Protein AF-A0A956N103-F1 (afdb_monomer_lite)

Sequence (183 aa):
MSANLKTIINDSATIKKLKGQVIQKELALISIDNKPTIYKNSITLLQGKSGTNKSRLAQTIVSNLICKKDTYNGLNIYSNSNELVAVYIDTERNIFNQFPRSIQDIIMAAGFDKSEDPKNLEYTSLIKISRESRQISIEEYIKHLQSKYSQHLFIVLDVITDCLGDFNNSSDSLGLVDYLNKL

Structure (mmCIF, N/CA/C/O backbone):
data_AF-A0A956N103-F1
#
_entry.id   AF-A0A956N103-F1
#
loop_
_atom_site.group_PDB
_atom_site.id
_atom_site.type_symbol
_atom_site.label_atom_id
_atom_site.label_alt_id
_atom_site.label_comp_id
_atom_site.label_asym_id
_atom_site.label_entity_id
_atom_site.label_seq_id
_atom_site.pdbx_PDB_ins_code
_atom_site.Cartn_x
_atom_site.Cartn_y
_atom_site.Cartn_z
_atom_site.occupancy
_atom_site.B_iso_or_equiv
_atom_site.auth_seq_id
_atom_site.auth_comp_id
_atom_site.auth_asym_id
_atom_site.auth_atom_id
_atom_site.pdbx_PDB_model_num
ATOM 1 N N . MET A 1 1 ? -39.742 -4.161 10.396 1.00 72.75 1 MET A N 1
ATOM 2 C CA . MET A 1 1 ? -38.501 -4.702 9.793 1.00 72.75 1 MET A CA 1
ATOM 3 C C . MET A 1 1 ? -37.379 -3.707 10.050 1.00 72.75 1 MET A C 1
ATOM 5 O O . MET A 1 1 ? -37.595 -2.531 9.769 1.00 72.75 1 MET A O 1
ATOM 9 N N . SER A 1 2 ? -36.252 -4.129 10.633 1.00 92.75 2 SER A N 1
ATOM 10 C CA . SER A 1 2 ? -35.134 -3.218 10.937 1.00 92.75 2 SER A CA 1
ATOM 11 C C . SER A 1 2 ? -34.509 -2.654 9.654 1.00 92.75 2 SER A C 1
ATOM 13 O O . SER A 1 2 ? -34.635 -3.260 8.587 1.00 92.75 2 SER A O 1
ATOM 15 N N . ALA A 1 3 ? -33.841 -1.500 9.749 1.00 93.44 3 ALA A N 1
ATOM 16 C CA . ALA A 1 3 ? -33.115 -0.909 8.621 1.00 93.44 3 ALA A CA 1
ATOM 17 C C . ALA A 1 3 ? -32.073 -1.890 8.053 1.00 93.44 3 ALA A C 1
ATOM 19 O O . ALA A 1 3 ? -32.053 -2.129 6.850 1.00 93.44 3 ALA A O 1
ATOM 20 N N . ASN A 1 4 ? -31.323 -2.565 8.930 1.00 93.50 4 ASN A N 1
ATOM 21 C CA . ASN A 1 4 ? -30.309 -3.548 8.537 1.00 93.50 4 ASN A CA 1
ATOM 22 C C . ASN A 1 4 ? -30.909 -4.732 7.764 1.00 93.50 4 ASN A C 1
ATOM 24 O O . ASN A 1 4 ? -30.360 -5.149 6.749 1.00 93.50 4 ASN A O 1
ATOM 28 N N . LEU A 1 5 ? -32.069 -5.248 8.191 1.00 93.62 5 LEU A N 1
ATOM 29 C CA . LEU A 1 5 ? -32.730 -6.345 7.481 1.00 93.62 5 LEU A CA 1
ATOM 30 C C . LEU A 1 5 ? -33.241 -5.904 6.099 1.00 93.62 5 LEU A C 1
ATOM 32 O O . LEU A 1 5 ? -33.219 -6.701 5.166 1.00 93.62 5 LEU A O 1
ATOM 36 N N . LYS A 1 6 ? -33.659 -4.638 5.932 1.00 94.50 6 LYS A N 1
ATOM 37 C CA . LYS A 1 6 ? -34.006 -4.092 4.606 1.00 94.50 6 LYS A CA 1
ATOM 38 C C . LYS A 1 6 ? -32.791 -4.073 3.680 1.00 94.50 6 LYS A C 1
ATOM 40 O O . LYS A 1 6 ? -32.915 -4.524 2.546 1.00 94.50 6 LYS A O 1
ATOM 45 N N . THR A 1 7 ? -31.639 -3.614 4.167 1.00 94.00 7 THR A N 1
ATOM 46 C CA . THR A 1 7 ? -30.383 -3.610 3.400 1.00 94.00 7 THR A CA 1
ATOM 47 C C . THR A 1 7 ? -30.011 -5.019 2.946 1.00 94.00 7 THR A C 1
ATOM 49 O O . THR A 1 7 ? -29.882 -5.250 1.751 1.00 94.00 7 THR A O 1
ATOM 52 N N . ILE A 1 8 ? -29.988 -5.994 3.863 1.00 95.69 8 ILE A N 1
ATOM 53 C CA . ILE A 1 8 ? -29.631 -7.389 3.547 1.00 95.69 8 ILE A CA 1
ATOM 54 C C . ILE A 1 8 ? -30.549 -7.991 2.469 1.00 95.69 8 ILE A C 1
ATOM 56 O O . ILE A 1 8 ? -30.085 -8.689 1.562 1.00 95.69 8 ILE A O 1
ATOM 60 N N . ILE A 1 9 ? -31.860 -7.732 2.543 1.00 96.88 9 ILE A N 1
ATOM 61 C CA . ILE A 1 9 ? -32.817 -8.229 1.543 1.00 96.88 9 ILE A CA 1
ATOM 62 C C . ILE A 1 9 ? -32.593 -7.556 0.182 1.00 96.88 9 ILE A C 1
ATOM 64 O O . ILE A 1 9 ? -32.614 -8.238 -0.846 1.00 96.88 9 ILE A O 1
ATOM 68 N N . ASN A 1 10 ? -32.347 -6.245 0.165 1.00 95.75 10 ASN A N 1
ATOM 69 C CA . ASN A 1 10 ? -32.069 -5.502 -1.064 1.00 95.75 10 ASN A CA 1
ATOM 70 C C . ASN A 1 10 ? -30.764 -5.965 -1.728 1.00 95.75 10 ASN A C 1
ATOM 72 O O . ASN A 1 10 ? -30.736 -6.176 -2.945 1.00 95.75 10 ASN A O 1
ATOM 76 N N . ASP A 1 11 ? -29.712 -6.193 -0.942 1.00 95.19 11 ASP A N 1
ATOM 77 C CA . ASP A 1 11 ? -28.431 -6.709 -1.428 1.00 95.19 11 ASP A CA 1
ATOM 78 C C . ASP A 1 11 ? -28.610 -8.106 -2.022 1.00 95.19 11 ASP A C 1
ATOM 80 O O . ASP A 1 11 ? -28.178 -8.377 -3.142 1.00 95.19 11 ASP A O 1
ATOM 84 N N . SER A 1 12 ? -29.354 -8.976 -1.332 1.00 96.31 12 SER A N 1
ATOM 85 C CA . SER A 1 12 ? -29.667 -10.326 -1.817 1.00 96.31 12 SER A CA 1
ATOM 86 C C . SER A 1 12 ? -30.414 -10.302 -3.156 1.00 96.31 12 SER A C 1
ATOM 88 O O . SER A 1 12 ? -30.101 -11.077 -4.066 1.00 96.31 12 SER A O 1
ATOM 90 N N . ALA A 1 13 ? -31.386 -9.397 -3.313 1.00 96.31 13 ALA A N 1
ATOM 91 C CA . ALA A 1 13 ? -32.110 -9.216 -4.570 1.00 96.31 13 ALA A CA 1
ATOM 92 C C . ALA A 1 13 ? -31.190 -8.703 -5.691 1.00 96.31 13 ALA A C 1
ATOM 94 O O . ALA A 1 13 ? -31.251 -9.195 -6.823 1.00 96.31 13 ALA A O 1
ATOM 95 N N . THR A 1 14 ? -30.296 -7.767 -5.365 1.00 95.88 14 THR A N 1
ATOM 96 C CA . THR A 1 14 ? -29.307 -7.208 -6.294 1.00 95.88 14 THR A CA 1
ATOM 97 C C . THR A 1 14 ? -28.332 -8.280 -6.771 1.00 95.88 14 THR A C 1
ATOM 99 O O . THR A 1 14 ? -28.188 -8.482 -7.977 1.00 95.88 14 THR A O 1
ATOM 102 N N . ILE A 1 15 ? -27.746 -9.053 -5.855 1.00 95.56 15 ILE A N 1
ATOM 103 C CA . ILE A 1 15 ? -26.842 -10.167 -6.175 1.00 95.56 15 ILE A CA 1
ATOM 104 C C . ILE A 1 15 ? -27.554 -11.197 -7.059 1.00 95.56 15 ILE A C 1
ATOM 106 O O . ILE A 1 15 ? -26.998 -11.651 -8.059 1.00 95.56 15 ILE A O 1
ATOM 110 N N . LYS A 1 16 ? -28.814 -11.538 -6.751 1.00 96.25 16 LYS A N 1
ATOM 111 C CA . LYS A 1 16 ? -29.604 -12.481 -7.558 1.00 96.25 16 LYS A CA 1
ATOM 112 C C . LYS A 1 16 ? -29.824 -11.992 -8.991 1.00 96.25 16 LYS A C 1
ATOM 114 O O . LYS A 1 16 ? -29.856 -12.818 -9.902 1.00 96.25 16 LYS A O 1
ATOM 119 N N . LYS A 1 17 ? -29.959 -10.680 -9.196 1.00 94.81 17 LYS A N 1
ATOM 120 C CA . LYS A 1 17 ? -30.049 -10.066 -10.527 1.00 94.81 17 LYS A CA 1
ATOM 121 C C . LYS A 1 17 ? -28.695 -10.068 -11.241 1.00 94.81 17 LYS A C 1
ATOM 123 O O . LYS A 1 17 ? -28.637 -10.426 -12.414 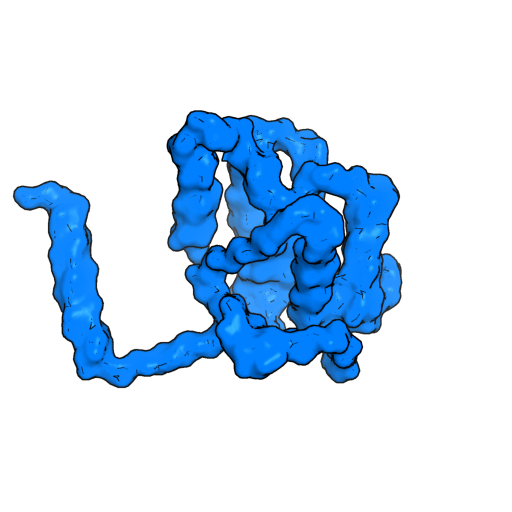1.00 94.81 17 LYS A O 1
ATOM 128 N N . LEU A 1 18 ? -27.621 -9.678 -10.552 1.00 92.75 18 LEU A N 1
ATOM 129 C CA . LEU A 1 18 ? -26.280 -9.555 -11.134 1.00 92.75 18 LEU A CA 1
ATOM 130 C C . LEU A 1 18 ? -25.683 -10.912 -11.516 1.00 92.75 18 LEU A C 1
ATOM 132 O O . LEU A 1 18 ? -25.132 -11.044 -12.603 1.00 92.75 18 LEU A O 1
ATOM 136 N N . LYS A 1 19 ? -25.874 -11.952 -10.691 1.00 94.19 19 LYS A N 1
ATOM 137 C CA . LYS A 1 19 ? -25.369 -13.308 -10.981 1.00 94.19 19 LYS A CA 1
ATOM 138 C C . LYS A 1 19 ? -25.942 -13.924 -12.263 1.00 94.19 19 LYS A C 1
ATOM 140 O O . LYS A 1 19 ? -25.420 -14.925 -12.735 1.00 94.19 19 LYS A O 1
ATOM 145 N N . GLY A 1 20 ? -27.063 -13.399 -12.764 1.00 91.81 20 GLY A N 1
ATOM 146 C CA . GLY A 1 20 ? -27.696 -13.848 -14.007 1.00 91.81 20 GLY A CA 1
ATOM 147 C C . GLY A 1 20 ? -27.134 -13.185 -15.267 1.00 91.81 20 GLY A C 1
ATOM 148 O O . GLY A 1 20 ? -27.599 -13.494 -16.358 1.00 91.81 20 GLY A O 1
ATOM 149 N N . GLN A 1 21 ? -26.184 -12.260 -15.126 1.00 93.62 21 GLN A N 1
ATOM 150 C CA . GLN A 1 21 ? -25.574 -11.512 -16.224 1.00 93.62 21 GLN A CA 1
ATOM 151 C C . GLN A 1 21 ? -24.149 -12.008 -16.492 1.00 93.62 21 GLN A C 1
ATOM 153 O O . GLN A 1 21 ? -23.562 -12.724 -15.681 1.00 93.62 21 GLN A O 1
ATOM 158 N N . VAL A 1 22 ? -23.572 -11.606 -17.627 1.00 90.69 22 VAL A N 1
ATOM 159 C CA . VAL A 1 22 ? -22.143 -11.818 -17.888 1.00 90.69 22 VAL A CA 1
ATOM 160 C C . VAL A 1 22 ? -21.346 -10.918 -16.946 1.00 90.69 22 VAL A C 1
ATOM 162 O O . VAL A 1 22 ? -21.388 -9.696 -17.065 1.00 90.69 22 VAL A O 1
ATOM 165 N N . ILE A 1 23 ? -20.622 -11.526 -16.009 1.00 86.56 23 ILE A N 1
ATOM 166 C CA . ILE A 1 23 ? -19.746 -10.817 -15.075 1.00 86.56 23 ILE A CA 1
ATOM 167 C C . ILE A 1 23 ? -18.349 -10.764 -15.689 1.00 86.56 23 ILE A C 1
ATOM 169 O O . ILE A 1 23 ? -17.726 -11.802 -15.920 1.00 86.56 23 ILE A O 1
ATOM 173 N N . GLN A 1 24 ? -17.853 -9.556 -15.961 1.00 81.44 24 GLN A N 1
ATOM 174 C CA . GLN A 1 24 ? -16.463 -9.374 -16.368 1.00 81.44 24 GLN A CA 1
ATOM 175 C C . GLN A 1 24 ? -15.545 -9.703 -15.191 1.00 81.44 24 GLN A C 1
ATOM 177 O O . GLN A 1 24 ? -15.753 -9.228 -14.076 1.00 81.44 24 GLN A O 1
ATOM 182 N N . LYS A 1 25 ? -14.530 -10.533 -15.440 1.00 79.69 25 LYS A N 1
ATOM 183 C CA . LYS A 1 25 ? -13.531 -10.857 -14.425 1.00 79.69 25 LYS A CA 1
ATOM 184 C C . LYS A 1 25 ? -12.673 -9.625 -14.165 1.00 79.69 25 LYS A C 1
ATOM 186 O O . LYS A 1 25 ? -12.130 -9.045 -15.103 1.00 79.69 25 LYS A O 1
ATOM 191 N N . GLU A 1 26 ? -12.540 -9.257 -12.898 1.00 79.88 26 GLU A N 1
ATOM 192 C CA . GLU A 1 26 ? -11.672 -8.157 -12.502 1.00 79.88 26 GLU A CA 1
ATOM 193 C C . GLU A 1 26 ? -10.215 -8.466 -12.870 1.00 79.88 26 GLU A C 1
ATOM 195 O O . GLU A 1 26 ? -9.716 -9.578 -12.655 1.00 79.88 26 GLU A O 1
ATOM 200 N N . LEU A 1 27 ? -9.540 -7.484 -13.467 1.00 82.88 27 LEU A N 1
ATOM 201 C CA . LEU A 1 27 ? -8.125 -7.589 -13.791 1.00 82.88 27 LEU A CA 1
ATOM 202 C C . LEU A 1 27 ? -7.314 -7.366 -12.515 1.00 82.88 27 LEU A C 1
ATOM 204 O O . LEU A 1 27 ? -7.488 -6.356 -11.834 1.00 82.88 27 LEU A O 1
ATOM 208 N N . ALA A 1 28 ? -6.407 -8.292 -12.205 1.00 86.75 28 ALA A N 1
ATOM 209 C CA . ALA A 1 28 ? -5.487 -8.096 -11.094 1.00 86.75 28 ALA A CA 1
ATOM 210 C C . ALA A 1 28 ? -4.586 -6.886 -11.356 1.00 86.75 28 ALA A C 1
ATOM 212 O O . ALA A 1 28 ? -4.060 -6.717 -12.460 1.00 86.75 28 ALA A O 1
ATOM 213 N N . LEU A 1 29 ? -4.389 -6.084 -10.310 1.00 86.25 29 LEU A N 1
ATOM 214 C CA . LEU A 1 29 ? -3.374 -5.041 -10.275 1.00 86.25 29 LEU A CA 1
ATOM 215 C C . LEU A 1 29 ? -1.989 -5.658 -10.359 1.00 86.25 29 LEU A C 1
ATOM 217 O O . LEU A 1 29 ? -1.172 -5.181 -11.133 1.00 86.25 29 LEU A O 1
ATOM 221 N N . ILE A 1 30 ? -1.762 -6.718 -9.577 1.00 87.06 30 ILE A N 1
ATOM 222 C CA . ILE A 1 30 ? -0.473 -7.394 -9.481 1.00 87.06 30 ILE A CA 1
ATOM 223 C C . ILE A 1 30 ? -0.649 -8.878 -9.754 1.00 87.06 30 ILE A C 1
ATOM 225 O O . ILE A 1 30 ? -1.441 -9.562 -9.096 1.00 87.06 30 ILE A O 1
ATOM 229 N N . SER A 1 31 ? 0.129 -9.376 -10.706 1.00 86.25 31 SER A N 1
ATOM 230 C CA . SER A 1 31 ? 0.312 -10.809 -10.930 1.00 86.25 31 SER A CA 1
ATOM 231 C C . SER A 1 31 ? 1.723 -11.211 -10.535 1.00 86.25 31 SER A C 1
ATOM 233 O O . SER A 1 31 ? 2.657 -10.487 -10.854 1.00 86.25 31 SER A O 1
ATOM 235 N N . ILE A 1 32 ? 1.870 -12.350 -9.862 1.00 85.31 32 ILE A N 1
ATOM 236 C CA . ILE A 1 32 ? 3.163 -12.935 -9.482 1.00 85.31 32 ILE A CA 1
ATOM 237 C C . ILE A 1 32 ? 3.262 -14.284 -10.190 1.00 85.31 32 ILE A C 1
ATOM 239 O O . ILE A 1 32 ? 2.336 -15.088 -10.078 1.00 85.31 32 ILE A O 1
ATOM 243 N N . ASP A 1 33 ? 4.324 -14.522 -10.963 1.00 83.62 33 ASP A N 1
ATOM 244 C CA . ASP A 1 33 ? 4.479 -15.733 -11.791 1.00 83.62 33 ASP A CA 1
ATOM 245 C C . ASP A 1 33 ? 3.237 -16.040 -12.650 1.00 83.62 33 ASP A C 1
ATOM 247 O O . ASP A 1 33 ? 2.722 -17.161 -12.685 1.00 83.62 33 ASP A O 1
ATOM 251 N N . ASN A 1 34 ? 2.711 -15.009 -13.320 1.00 81.19 34 ASN A N 1
ATOM 252 C CA . ASN A 1 34 ? 1.490 -15.070 -14.137 1.00 81.19 34 ASN A CA 1
ATOM 253 C C . ASN A 1 34 ? 0.216 -15.483 -13.374 1.00 81.19 34 ASN A C 1
ATOM 255 O O . ASN A 1 34 ? -0.804 -15.790 -13.994 1.00 81.19 34 ASN A O 1
ATOM 259 N N . LYS A 1 35 ? 0.237 -15.473 -12.036 1.00 87.12 35 LYS A N 1
ATOM 260 C CA . LYS A 1 35 ? -0.942 -15.706 -11.198 1.00 87.12 35 LYS A CA 1
ATOM 261 C C . LYS A 1 35 ? -1.499 -14.370 -10.705 1.00 87.12 35 LYS A C 1
ATOM 263 O O . LYS A 1 35 ? -0.820 -13.676 -9.944 1.00 87.12 35 LYS A O 1
ATOM 268 N N . PRO A 1 36 ? -2.734 -14.011 -11.092 1.00 87.62 36 PRO A N 1
ATOM 269 C CA . PRO A 1 36 ? -3.450 -12.862 -10.542 1.00 87.62 36 PRO A CA 1
ATOM 270 C C . PRO A 1 36 ? -3.490 -12.928 -9.008 1.00 87.62 36 PRO A C 1
ATOM 272 O O . PRO A 1 36 ? -4.085 -13.855 -8.459 1.00 87.62 36 PRO A O 1
ATOM 275 N N . THR A 1 37 ? -2.832 -11.987 -8.323 1.00 88.38 37 THR A N 1
ATOM 276 C CA . THR A 1 37 ? -2.611 -12.065 -6.865 1.00 88.38 37 THR A CA 1
ATOM 277 C C . THR A 1 37 ? -3.263 -10.915 -6.107 1.00 88.38 37 THR A C 1
ATOM 279 O O . THR A 1 37 ? -3.972 -11.171 -5.140 1.00 88.38 37 THR A O 1
ATOM 282 N N . ILE A 1 38 ? -3.059 -9.666 -6.537 1.00 89.88 38 ILE A N 1
ATOM 283 C CA . ILE A 1 38 ? -3.592 -8.482 -5.840 1.00 89.88 38 ILE A CA 1
ATOM 284 C C . ILE A 1 38 ? -4.543 -7.739 -6.772 1.00 89.88 38 ILE A C 1
ATOM 286 O O . ILE A 1 38 ? -4.216 -7.517 -7.939 1.00 89.88 38 ILE A O 1
ATOM 290 N N . TYR A 1 39 ? -5.709 -7.355 -6.257 1.00 88.81 39 TYR A N 1
ATOM 291 C CA . TYR A 1 39 ? -6.801 -6.724 -7.004 1.00 88.81 39 TYR A CA 1
ATOM 292 C C . TYR A 1 39 ? -7.091 -5.321 -6.462 1.00 88.81 39 TYR A C 1
ATOM 294 O O . TYR A 1 39 ? -6.644 -4.972 -5.365 1.00 88.81 39 TYR A O 1
ATOM 302 N N . LYS A 1 40 ? -7.833 -4.508 -7.224 1.00 86.31 40 LYS A N 1
ATOM 303 C CA . LYS A 1 40 ? -8.317 -3.217 -6.720 1.00 86.31 40 LYS A CA 1
ATOM 304 C C . LYS A 1 40 ? -9.273 -3.459 -5.553 1.00 86.31 40 LYS A C 1
ATOM 306 O O . LYS A 1 40 ? -9.896 -4.513 -5.467 1.00 86.31 40 LYS A O 1
ATOM 311 N N . ASN A 1 41 ? -9.355 -2.482 -4.652 1.00 84.88 41 ASN A N 1
ATOM 312 C CA . ASN A 1 41 ? -10.283 -2.487 -3.514 1.00 84.88 41 ASN A CA 1
ATOM 313 C C . ASN A 1 41 ? -10.189 -3.779 -2.679 1.00 84.88 41 ASN A C 1
ATOM 315 O O . ASN A 1 41 ? -11.193 -4.326 -2.226 1.00 84.88 41 ASN A O 1
ATOM 319 N N . SER A 1 42 ? -8.969 -4.305 -2.531 1.00 87.81 42 SER A N 1
ATOM 320 C CA . SER A 1 42 ? -8.697 -5.533 -1.792 1.00 87.81 42 SER A CA 1
ATOM 321 C C . SER A 1 42 ? -7.637 -5.298 -0.725 1.00 87.81 42 SER A C 1
ATOM 323 O O . SER A 1 42 ? -6.707 -4.512 -0.908 1.00 87.81 42 SER A O 1
ATOM 325 N N . ILE A 1 43 ? -7.759 -6.019 0.388 1.00 88.75 43 ILE A N 1
ATOM 326 C CA . ILE A 1 43 ? -6.736 -6.075 1.429 1.00 88.75 43 ILE A CA 1
ATOM 327 C C . ILE A 1 43 ? -5.974 -7.386 1.250 1.00 88.75 43 ILE A C 1
ATOM 329 O O . ILE A 1 43 ? -6.549 -8.470 1.348 1.00 88.75 43 ILE A O 1
ATOM 333 N N . THR A 1 44 ? -4.669 -7.294 0.996 1.00 89.38 44 THR A N 1
ATOM 334 C CA . THR A 1 44 ? -3.781 -8.461 0.907 1.00 89.38 44 THR A CA 1
ATOM 335 C C . THR A 1 44 ? -2.904 -8.537 2.146 1.00 89.38 44 THR A C 1
ATOM 337 O O . THR A 1 44 ? -2.192 -7.589 2.470 1.00 89.38 44 THR A O 1
ATOM 340 N N . LEU A 1 45 ? -2.923 -9.684 2.825 1.00 89.56 45 LEU A N 1
ATOM 341 C CA . LEU A 1 45 ? -2.142 -9.900 4.036 1.00 89.56 45 LEU A CA 1
ATOM 342 C C . LEU A 1 45 ? -0.902 -10.753 3.748 1.00 89.56 45 LEU A C 1
ATOM 344 O O . LEU A 1 45 ? -1.008 -11.918 3.368 1.00 89.56 45 LEU A O 1
ATOM 348 N N . LEU A 1 46 ? 0.280 -10.183 3.984 1.00 88.12 46 LEU A N 1
ATOM 349 C CA . LEU A 1 46 ? 1.553 -10.900 3.912 1.00 88.12 46 LEU A CA 1
ATOM 350 C C . LEU A 1 46 ? 1.936 -11.422 5.301 1.00 88.12 46 LEU A C 1
ATOM 352 O O . LEU A 1 46 ? 2.337 -10.656 6.176 1.00 88.12 46 LEU A O 1
ATOM 356 N N . GLN A 1 47 ? 1.836 -12.738 5.505 1.00 86.19 47 GLN A N 1
ATOM 357 C CA . GLN A 1 47 ? 2.169 -13.388 6.777 1.00 86.19 47 GLN A CA 1
ATOM 358 C C . GLN A 1 47 ? 3.405 -14.281 6.675 1.00 86.19 47 GLN A C 1
ATOM 360 O O . GLN A 1 47 ? 3.722 -14.847 5.632 1.00 86.19 47 GLN A O 1
ATOM 365 N N . GLY A 1 48 ? 4.112 -14.420 7.793 1.00 84.50 48 GLY A N 1
ATOM 366 C CA . GLY A 1 48 ? 5.327 -15.220 7.898 1.00 84.50 48 GLY A CA 1
ATOM 367 C C . GLY A 1 48 ? 6.081 -14.918 9.188 1.00 84.50 48 GLY A C 1
ATOM 368 O O . GLY A 1 48 ? 5.893 -13.858 9.795 1.00 84.50 48 GLY A O 1
ATOM 369 N N . LYS A 1 49 ? 6.948 -15.841 9.613 1.00 85.00 49 LYS A N 1
ATOM 370 C CA . LYS A 1 49 ? 7.769 -15.681 10.825 1.00 85.00 49 LYS A CA 1
ATOM 371 C C . LYS A 1 49 ? 8.701 -14.462 10.716 1.00 85.00 49 LYS A C 1
ATOM 373 O O . LYS A 1 49 ? 8.910 -13.896 9.639 1.00 85.00 49 LYS A O 1
ATOM 378 N N . SER A 1 50 ? 9.260 -14.014 11.838 1.00 80.56 50 SER A N 1
ATOM 379 C CA . SER A 1 50 ? 10.330 -13.009 11.783 1.00 80.56 50 SER A CA 1
ATOM 380 C C . SER A 1 50 ? 11.501 -13.535 10.941 1.00 80.56 50 SER A C 1
ATOM 382 O O . SER A 1 50 ? 11.770 -14.736 10.930 1.00 80.56 50 SER A O 1
ATOM 384 N N . GLY A 1 51 ? 12.140 -12.654 10.171 1.00 80.81 51 GLY A N 1
ATOM 385 C CA . GLY A 1 51 ? 13.233 -13.021 9.266 1.00 80.81 51 GLY A CA 1
ATOM 386 C C . GLY A 1 51 ? 12.821 -13.679 7.939 1.00 80.81 51 GLY A C 1
ATOM 387 O O . GLY A 1 51 ? 13.692 -13.954 7.123 1.00 80.81 51 GLY A O 1
ATOM 388 N N . THR A 1 52 ? 11.526 -13.881 7.649 1.00 84.81 52 THR A N 1
ATOM 389 C CA . THR A 1 52 ? 11.070 -14.505 6.382 1.00 84.81 52 THR A CA 1
ATOM 390 C C . THR A 1 52 ? 10.936 -13.527 5.212 1.00 84.81 52 THR A C 1
ATOM 392 O O . THR A 1 52 ? 10.146 -13.759 4.303 1.00 84.81 52 THR A O 1
ATOM 395 N N . ASN A 1 53 ? 11.674 -12.414 5.227 1.00 86.81 53 ASN A N 1
ATOM 396 C CA . ASN A 1 53 ? 11.771 -11.488 4.092 1.00 86.81 53 ASN A CA 1
ATOM 397 C C . ASN A 1 53 ? 10.454 -10.821 3.644 1.00 86.81 53 ASN A C 1
ATOM 399 O O . ASN A 1 53 ? 10.378 -10.345 2.517 1.00 86.81 53 ASN A O 1
ATOM 403 N N . LYS A 1 54 ? 9.441 -10.717 4.519 1.00 89.94 54 LYS A N 1
ATOM 404 C CA . LYS A 1 54 ? 8.149 -10.074 4.198 1.00 89.94 54 LYS A CA 1
ATOM 405 C C . LYS A 1 54 ? 8.324 -8.654 3.656 1.00 89.94 54 LYS A C 1
ATOM 407 O O . LYS A 1 54 ? 7.842 -8.351 2.571 1.00 89.94 54 LYS A O 1
ATOM 412 N N . SER A 1 55 ? 9.101 -7.827 4.355 1.00 88.75 55 SER A N 1
ATOM 413 C CA . SER A 1 55 ? 9.385 -6.465 3.904 1.00 88.75 55 SER A CA 1
ATOM 414 C C . SER A 1 55 ? 10.162 -6.433 2.585 1.00 88.75 55 SER A C 1
ATOM 416 O O . SER A 1 55 ? 9.947 -5.536 1.787 1.00 88.75 55 SER A O 1
ATOM 418 N N . ARG A 1 56 ? 11.024 -7.424 2.302 1.00 88.62 56 ARG A N 1
ATOM 419 C CA . ARG A 1 56 ? 11.743 -7.516 1.014 1.00 88.62 56 ARG A CA 1
ATOM 420 C C . ARG A 1 56 ? 10.790 -7.838 -0.137 1.00 88.62 56 ARG A C 1
ATOM 422 O O . ARG A 1 56 ? 10.922 -7.272 -1.219 1.00 88.62 56 ARG A O 1
ATOM 429 N N . LEU A 1 57 ? 9.803 -8.705 0.097 1.00 89.69 57 LEU A N 1
ATOM 430 C CA . LEU A 1 57 ? 8.739 -8.956 -0.875 1.00 89.69 57 LEU A CA 1
ATOM 431 C C . LEU A 1 57 ? 7.907 -7.688 -1.113 1.00 89.69 57 LEU A C 1
ATOM 433 O O . LEU A 1 57 ? 7.680 -7.327 -2.263 1.00 89.69 57 LEU A O 1
ATOM 437 N N . ALA A 1 58 ? 7.520 -6.979 -0.049 1.00 91.38 58 ALA A N 1
ATOM 438 C CA . ALA A 1 58 ? 6.791 -5.716 -0.161 1.00 91.38 58 ALA A CA 1
ATOM 439 C C . ALA A 1 58 ? 7.594 -4.643 -0.923 1.00 91.38 58 ALA A C 1
ATOM 441 O O . ALA A 1 58 ? 7.064 -4.013 -1.832 1.00 91.38 58 ALA A O 1
ATOM 442 N N . GLN A 1 59 ? 8.889 -4.496 -0.625 1.00 91.19 59 GLN A N 1
ATOM 443 C CA . GLN A 1 59 ? 9.809 -3.622 -1.361 1.00 91.19 59 GLN A CA 1
ATOM 444 C C . GLN A 1 59 ? 9.874 -3.987 -2.848 1.00 91.19 59 GLN A C 1
ATOM 446 O O . GLN A 1 59 ? 9.822 -3.099 -3.692 1.00 91.19 59 GLN A O 1
ATOM 451 N N . THR A 1 60 ? 9.946 -5.282 -3.175 1.00 89.75 60 THR A N 1
ATOM 452 C CA . THR A 1 60 ? 10.008 -5.746 -4.572 1.00 89.75 60 THR A CA 1
ATOM 453 C C . THR A 1 60 ? 8.698 -5.481 -5.310 1.00 89.75 60 THR A C 1
ATOM 455 O O . THR A 1 60 ? 8.704 -5.098 -6.475 1.00 89.75 60 THR A O 1
ATOM 458 N N . ILE A 1 61 ? 7.559 -5.649 -4.637 1.00 90.31 61 ILE A N 1
ATOM 459 C CA . ILE A 1 61 ? 6.255 -5.271 -5.182 1.00 90.31 61 ILE A CA 1
ATOM 460 C C . ILE A 1 61 ? 6.220 -3.765 -5.470 1.00 90.31 61 ILE A C 1
ATOM 462 O O . ILE A 1 61 ? 5.831 -3.356 -6.558 1.00 90.31 61 ILE A O 1
ATOM 466 N N . VAL A 1 62 ? 6.663 -2.931 -4.531 1.00 92.06 62 VAL A N 1
ATOM 467 C CA . VAL A 1 62 ? 6.630 -1.471 -4.691 1.00 92.06 62 VAL A CA 1
ATOM 468 C C . VAL A 1 62 ? 7.595 -0.998 -5.776 1.00 92.06 62 VAL A C 1
ATOM 470 O O . VAL A 1 62 ? 7.212 -0.162 -6.589 1.00 92.06 62 VAL A O 1
ATOM 473 N N . SER A 1 63 ? 8.804 -1.560 -5.858 1.00 91.12 63 SER A N 1
ATOM 474 C CA . SER A 1 63 ? 9.758 -1.207 -6.916 1.00 91.12 63 SER A CA 1
ATOM 475 C C . SER A 1 63 ? 9.210 -1.531 -8.309 1.00 91.12 63 SER A C 1
ATOM 477 O O . SER A 1 63 ? 9.382 -0.740 -9.231 1.00 91.12 63 SER A O 1
ATOM 479 N N . ASN A 1 64 ? 8.470 -2.634 -8.454 1.00 87.88 64 ASN A N 1
ATOM 480 C CA . ASN A 1 64 ? 7.745 -2.980 -9.680 1.00 87.88 64 ASN A CA 1
ATOM 481 C C . ASN A 1 64 ? 6.679 -1.958 -10.074 1.00 87.88 64 ASN A C 1
ATOM 483 O O . ASN A 1 64 ? 6.491 -1.681 -11.253 1.00 87.88 64 ASN A O 1
ATOM 487 N N . LEU A 1 65 ? 5.948 -1.426 -9.096 1.00 87.94 65 LEU A N 1
ATOM 488 C CA . LEU A 1 65 ? 4.869 -0.474 -9.361 1.00 87.94 65 LEU A CA 1
ATOM 489 C C . LEU A 1 65 ? 5.389 0.868 -9.878 1.00 87.94 65 LEU A C 1
ATOM 491 O O . LEU A 1 65 ? 4.666 1.575 -10.577 1.00 87.94 65 LEU A O 1
ATOM 495 N N . ILE A 1 66 ? 6.629 1.217 -9.536 1.00 89.50 66 ILE A N 1
ATOM 496 C CA . ILE A 1 66 ? 7.233 2.508 -9.876 1.00 89.50 66 ILE A CA 1
ATOM 497 C C . ILE A 1 66 ? 8.337 2.401 -10.933 1.00 89.50 66 ILE A C 1
ATOM 499 O O . ILE A 1 66 ? 8.895 3.425 -11.315 1.00 89.50 66 ILE A O 1
ATOM 503 N N . CYS A 1 67 ? 8.682 1.193 -11.392 1.00 86.31 67 CYS A N 1
ATOM 504 C CA . CYS A 1 67 ? 9.862 0.969 -12.222 1.00 86.31 67 CYS A CA 1
ATOM 505 C C . CYS A 1 67 ? 9.854 1.781 -13.521 1.00 86.31 67 CYS A C 1
ATOM 507 O O . CYS A 1 67 ? 8.828 1.913 -14.197 1.00 86.31 67 CYS A O 1
ATOM 509 N N . LYS A 1 68 ? 11.037 2.259 -13.927 1.00 79.44 68 LYS A N 1
ATOM 510 C CA . LYS A 1 68 ? 11.236 2.749 -15.296 1.00 79.44 68 LYS A CA 1
ATOM 511 C C . LYS A 1 68 ? 10.989 1.579 -16.259 1.00 79.44 68 LYS A C 1
ATOM 513 O O . LYS A 1 68 ? 11.310 0.430 -15.934 1.00 79.44 68 LYS A O 1
ATOM 518 N N . LYS A 1 69 ? 10.388 1.872 -17.423 1.00 65.94 69 LYS A N 1
ATOM 519 C CA . LYS A 1 69 ? 10.120 0.872 -18.474 1.00 65.94 69 LYS A CA 1
ATOM 520 C C . LYS A 1 69 ? 11.354 -0.019 -18.677 1.00 65.94 69 LYS A C 1
ATOM 522 O O . LYS A 1 69 ? 12.473 0.483 -18.668 1.00 65.94 69 LYS A O 1
ATOM 527 N N . ASP A 1 70 ? 11.113 -1.320 -18.837 1.00 62.09 70 ASP A N 1
ATOM 528 C CA . ASP A 1 70 ? 12.116 -2.356 -19.139 1.00 62.09 70 ASP A CA 1
ATOM 529 C C . ASP A 1 70 ? 13.010 -2.835 -17.971 1.00 62.09 70 ASP A C 1
ATOM 531 O O . ASP A 1 70 ? 13.997 -3.536 -18.192 1.00 62.09 70 ASP A O 1
ATOM 535 N N . THR A 1 71 ? 12.651 -2.552 -16.711 1.00 61.06 71 THR A N 1
ATOM 536 C CA . THR A 1 71 ? 13.406 -3.053 -15.541 1.00 61.06 71 THR A CA 1
ATOM 537 C C . THR A 1 71 ? 12.902 -4.432 -15.079 1.00 61.06 71 THR A C 1
ATOM 539 O O . THR A 1 71 ? 11.824 -4.551 -14.496 1.00 61.06 71 THR A O 1
ATOM 542 N N . TYR A 1 72 ? 13.690 -5.492 -15.301 1.00 58.22 72 TYR A N 1
ATOM 543 C CA . TYR A 1 72 ? 13.418 -6.840 -14.776 1.00 58.22 72 TYR A CA 1
ATOM 544 C C . TYR A 1 72 ? 13.853 -6.966 -13.307 1.00 58.22 72 TYR A C 1
ATOM 546 O O . TYR A 1 72 ? 14.999 -6.693 -12.963 1.00 58.22 72 TYR A O 1
ATOM 554 N N . ASN A 1 73 ? 12.957 -7.434 -12.441 1.00 61.88 73 ASN A N 1
ATOM 555 C CA . ASN A 1 73 ? 13.147 -7.491 -10.979 1.00 61.88 73 ASN A CA 1
ATOM 556 C C . ASN A 1 73 ? 13.084 -8.916 -10.395 1.00 61.88 73 ASN A C 1
ATOM 558 O O . ASN A 1 73 ? 12.974 -9.094 -9.184 1.00 61.88 73 ASN A O 1
ATOM 562 N N . GLY A 1 74 ? 13.167 -9.945 -11.242 1.00 61.41 74 GLY A N 1
ATOM 563 C CA . GLY A 1 74 ? 13.390 -11.326 -10.803 1.00 61.41 74 GLY A CA 1
ATOM 564 C C . GLY A 1 74 ? 12.175 -12.107 -10.293 1.00 61.41 74 GLY A C 1
ATOM 565 O O . GLY A 1 74 ? 12.271 -13.328 -10.242 1.00 61.41 74 GLY A O 1
ATOM 566 N N . LEU A 1 75 ? 11.048 -11.464 -9.956 1.00 64.44 75 LEU A N 1
ATOM 567 C CA . LEU A 1 75 ? 9.853 -12.140 -9.410 1.00 64.44 75 LEU A CA 1
ATOM 568 C C . LEU A 1 75 ? 8.664 -12.239 -10.389 1.00 64.44 75 LEU A C 1
ATOM 570 O O . LEU A 1 75 ? 7.558 -12.566 -9.962 1.00 64.44 75 LEU A O 1
ATOM 574 N N . ASN A 1 76 ? 8.868 -11.952 -11.685 1.00 71.00 76 ASN A N 1
ATOM 575 C CA . ASN A 1 76 ? 7.803 -11.915 -12.707 1.00 71.00 76 ASN A CA 1
ATOM 576 C C . ASN A 1 76 ? 6.545 -11.188 -12.208 1.00 71.00 76 ASN A C 1
ATOM 578 O O . ASN A 1 76 ? 5.418 -11.671 -12.360 1.00 71.00 76 ASN A O 1
ATOM 582 N N . ILE A 1 77 ? 6.763 -10.064 -11.525 1.00 74.06 77 ILE A N 1
ATOM 583 C CA . ILE A 1 77 ? 5.687 -9.239 -11.008 1.00 74.06 77 ILE A CA 1
ATOM 584 C C . ILE A 1 77 ? 5.250 -8.316 -12.141 1.00 74.06 77 ILE A C 1
ATOM 586 O O . ILE A 1 77 ? 6.061 -7.600 -12.720 1.00 74.06 77 ILE A O 1
ATOM 590 N N . TYR A 1 78 ? 3.963 -8.350 -12.471 1.00 70.19 78 TYR A N 1
ATOM 591 C CA . TYR A 1 78 ? 3.386 -7.504 -13.513 1.00 70.19 78 TYR A CA 1
ATOM 592 C C . TYR A 1 78 ? 2.349 -6.575 -12.904 1.00 70.19 78 TYR A C 1
ATOM 594 O O . TYR A 1 78 ? 1.415 -7.048 -12.251 1.00 70.19 78 TYR A O 1
ATOM 602 N N . SER A 1 79 ? 2.508 -5.273 -13.151 1.00 70.75 79 SER A N 1
ATOM 603 C CA . SER A 1 79 ? 1.491 -4.263 -12.866 1.00 70.75 79 SER A CA 1
ATOM 604 C C . SER A 1 79 ? 0.678 -3.976 -14.121 1.00 70.75 79 SER A C 1
ATOM 606 O O . SER A 1 79 ? 1.236 -3.603 -15.150 1.00 70.75 79 SER A O 1
ATOM 608 N N . ASN A 1 80 ? -0.643 -4.115 -14.036 1.00 63.03 80 ASN A N 1
ATOM 609 C CA . ASN A 1 80 ? -1.544 -3.802 -15.151 1.00 63.03 80 ASN A CA 1
ATOM 610 C C . ASN A 1 80 ? -1.974 -2.326 -15.201 1.00 63.03 80 ASN A C 1
ATOM 612 O O . ASN A 1 80 ? -2.807 -1.962 -16.031 1.00 63.03 80 ASN A O 1
ATOM 616 N N . SER A 1 81 ? -1.462 -1.472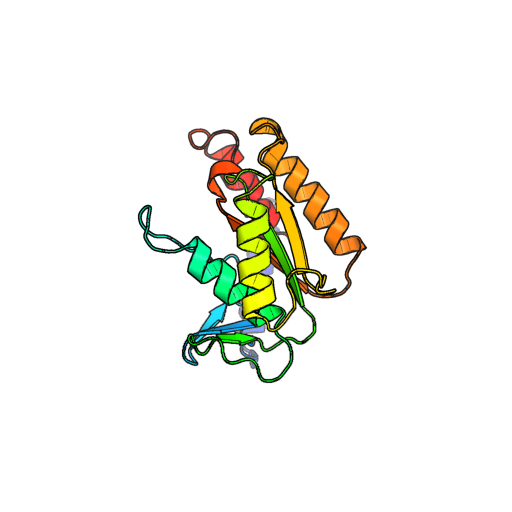 -14.312 1.00 60.72 81 SER A N 1
ATOM 617 C CA . SER A 1 81 ? -1.914 -0.086 -14.201 1.00 60.72 81 SER A CA 1
ATOM 618 C C . SER A 1 81 ? -0.742 0.886 -14.234 1.00 60.72 81 SER A C 1
ATOM 620 O O . SER A 1 81 ? 0.067 0.928 -13.310 1.00 60.72 81 SER A O 1
ATOM 622 N N . ASN A 1 82 ? -0.717 1.725 -15.272 1.00 63.69 82 ASN A N 1
ATOM 623 C CA . ASN A 1 82 ? 0.125 2.925 -15.335 1.00 63.69 82 ASN A CA 1
ATOM 624 C C . ASN A 1 82 ? -0.417 4.064 -14.441 1.00 63.69 82 ASN A C 1
ATOM 626 O O . ASN A 1 82 ? 0.145 5.154 -14.419 1.00 63.69 82 ASN A O 1
ATOM 630 N N . GLU A 1 83 ? -1.519 3.830 -13.723 1.00 75.81 83 GLU A N 1
ATOM 631 C CA . GLU A 1 83 ? -2.269 4.829 -12.955 1.00 75.81 83 GLU A CA 1
ATOM 632 C C . GLU A 1 83 ? -2.337 4.434 -11.475 1.00 75.81 83 GLU A C 1
ATOM 634 O O . GLU A 1 83 ? -3.413 4.314 -10.883 1.00 75.81 83 GLU A O 1
ATOM 639 N N . LEU A 1 84 ? -1.174 4.163 -10.884 1.00 88.12 84 LEU A N 1
ATOM 640 C CA . LEU A 1 84 ? -1.040 3.877 -9.460 1.00 88.12 84 LEU A CA 1
ATOM 641 C C . LEU A 1 84 ? -0.030 4.816 -8.815 1.00 88.12 84 LEU A C 1
ATOM 643 O O . LEU A 1 84 ? 0.990 5.147 -9.419 1.00 88.12 84 LEU A O 1
ATOM 647 N N . VAL A 1 85 ? -0.303 5.175 -7.565 1.00 93.00 85 VAL A N 1
ATOM 648 C CA . VAL A 1 85 ? 0.681 5.763 -6.653 1.00 93.00 85 VAL A CA 1
ATOM 649 C C . VAL A 1 85 ? 0.963 4.735 -5.571 1.00 93.00 85 VAL A C 1
ATOM 651 O O . VAL A 1 85 ? 0.051 4.307 -4.861 1.00 93.00 85 VAL A O 1
ATOM 654 N N . ALA A 1 86 ? 2.217 4.304 -5.467 1.00 94.25 86 ALA A N 1
ATOM 655 C CA . ALA A 1 86 ? 2.645 3.409 -4.407 1.00 94.25 86 ALA A CA 1
ATOM 656 C C . ALA A 1 86 ? 2.885 4.214 -3.126 1.00 94.25 86 ALA A C 1
ATOM 658 O O . ALA A 1 86 ? 3.540 5.250 -3.160 1.00 94.25 86 ALA A O 1
ATOM 659 N N . VAL A 1 87 ? 2.368 3.737 -1.997 1.00 96.31 87 VAL A N 1
ATOM 660 C CA . VAL A 1 87 ? 2.481 4.391 -0.690 1.00 96.31 87 VAL A CA 1
ATOM 661 C C . VAL A 1 87 ? 3.102 3.400 0.289 1.00 96.31 87 VAL A C 1
ATOM 663 O O . VAL A 1 87 ? 2.490 2.378 0.593 1.00 96.31 87 VAL A O 1
ATOM 666 N N . TYR A 1 88 ? 4.306 3.679 0.788 1.00 96.19 88 TYR A N 1
ATOM 667 C CA . TYR A 1 88 ? 4.993 2.826 1.764 1.00 96.19 88 TYR A CA 1
ATOM 668 C C . TYR A 1 88 ? 4.976 3.468 3.153 1.00 96.19 88 TYR A C 1
ATOM 670 O O . TYR A 1 88 ? 5.608 4.500 3.381 1.00 96.19 88 TYR A O 1
ATOM 678 N N . ILE A 1 89 ? 4.284 2.842 4.101 1.00 95.19 89 ILE A N 1
ATOM 679 C CA . ILE A 1 89 ? 4.171 3.322 5.481 1.00 95.19 89 ILE A CA 1
ATOM 680 C C . ILE A 1 89 ? 4.890 2.338 6.404 1.00 95.19 89 ILE A C 1
ATOM 682 O O . ILE A 1 89 ? 4.480 1.184 6.531 1.00 95.19 89 ILE A O 1
ATOM 686 N N . ASP A 1 90 ? 5.963 2.801 7.045 1.00 93.00 90 ASP A N 1
ATOM 687 C CA . ASP A 1 90 ? 6.804 1.995 7.941 1.00 93.00 90 ASP A CA 1
ATOM 688 C C . ASP A 1 90 ? 6.574 2.382 9.410 1.00 93.00 90 ASP A C 1
ATOM 690 O O . ASP A 1 90 ? 6.534 3.565 9.765 1.00 93.00 90 ASP A O 1
ATOM 694 N N . THR A 1 91 ? 6.404 1.397 10.287 1.00 88.19 91 THR A N 1
ATOM 695 C CA . THR A 1 91 ? 6.096 1.626 11.707 1.00 88.19 91 THR A CA 1
ATOM 696 C C . THR A 1 91 ? 7.265 1.343 12.646 1.00 88.19 91 THR A C 1
ATOM 698 O O . THR A 1 91 ? 7.230 1.786 13.796 1.00 88.19 91 THR A O 1
ATOM 701 N N . GLU A 1 92 ? 8.297 0.638 12.179 1.00 85.25 92 GLU A N 1
ATOM 702 C CA . GLU A 1 92 ? 9.321 0.029 13.038 1.00 85.25 92 GLU A CA 1
ATOM 703 C C . GLU A 1 92 ? 10.715 0.640 12.858 1.00 85.25 92 GLU A C 1
ATOM 705 O O . GLU A 1 92 ? 11.496 0.724 13.809 1.00 85.25 92 GLU A O 1
ATOM 710 N N . ARG A 1 93 ? 11.076 1.042 11.638 1.00 88.56 93 ARG A N 1
ATOM 711 C CA . ARG A 1 93 ? 12.455 1.390 11.294 1.00 88.56 93 ARG A CA 1
ATOM 712 C C . ARG A 1 93 ? 12.789 2.826 11.648 1.00 88.56 93 ARG A C 1
ATOM 714 O O . ARG A 1 93 ? 12.007 3.755 11.455 1.00 88.56 93 ARG A O 1
ATOM 721 N N . ASN A 1 94 ? 14.028 3.035 12.091 1.00 92.00 94 ASN A N 1
ATOM 722 C CA . ASN A 1 94 ? 14.500 4.390 12.357 1.00 92.00 94 ASN A CA 1
ATOM 723 C C . ASN A 1 94 ? 14.604 5.222 11.067 1.00 92.00 94 ASN A C 1
ATOM 725 O O . ASN A 1 94 ? 15.049 4.740 10.021 1.00 92.00 94 ASN A O 1
ATOM 729 N N . ILE A 1 95 ? 14.258 6.504 11.186 1.00 93.94 95 ILE A N 1
ATOM 730 C CA . ILE A 1 95 ? 14.218 7.460 10.070 1.00 93.94 95 ILE A CA 1
ATOM 731 C C . ILE A 1 95 ? 15.589 8.008 9.655 1.00 93.94 95 ILE A C 1
ATOM 733 O O . ILE A 1 95 ? 15.662 8.773 8.703 1.00 93.94 95 ILE A O 1
ATOM 737 N N . PHE A 1 96 ? 16.663 7.666 10.369 1.00 92.31 96 PHE A N 1
ATOM 738 C CA . PHE A 1 96 ? 17.998 8.193 10.074 1.00 92.31 96 PHE A CA 1
ATOM 739 C C . PHE A 1 96 ? 18.754 7.302 9.092 1.00 92.31 96 PHE A C 1
ATOM 741 O O . PHE A 1 96 ? 19.389 7.806 8.175 1.00 92.31 96 PHE A O 1
ATOM 748 N N . ASN A 1 97 ? 18.656 5.982 9.266 1.00 92.25 97 ASN A N 1
ATOM 749 C CA . ASN A 1 97 ? 19.445 5.018 8.506 1.00 92.25 97 ASN A CA 1
ATOM 750 C C . ASN A 1 97 ? 18.578 3.911 7.898 1.00 92.25 97 ASN A C 1
ATOM 752 O O . ASN A 1 97 ? 18.669 3.650 6.704 1.00 92.25 97 ASN A O 1
ATOM 756 N N . GLN A 1 98 ? 17.737 3.247 8.698 1.00 93.25 98 GLN A N 1
ATOM 757 C CA . GLN A 1 98 ? 17.060 2.017 8.265 1.00 93.25 98 GLN A CA 1
ATOM 758 C C . GLN A 1 98 ? 15.959 2.271 7.234 1.00 93.25 98 GLN A C 1
ATOM 760 O O . GLN A 1 98 ? 15.963 1.640 6.177 1.00 93.25 98 GLN A O 1
ATOM 765 N N . PHE A 1 99 ? 15.023 3.180 7.522 1.00 95.12 99 PHE A N 1
ATOM 766 C CA . PHE A 1 99 ? 13.934 3.468 6.592 1.00 95.12 99 PHE A CA 1
ATOM 767 C C . PHE A 1 99 ? 14.430 4.183 5.324 1.00 95.12 99 PHE A C 1
ATOM 769 O O . PHE A 1 99 ? 14.125 3.691 4.238 1.00 95.12 99 PHE A O 1
ATOM 776 N N . PRO A 1 100 ? 15.291 5.224 5.402 1.00 95.94 100 PRO A N 1
ATOM 777 C CA . PRO A 1 100 ? 15.881 5.818 4.202 1.00 95.94 100 PRO A CA 1
ATOM 778 C C . PRO A 1 100 ? 16.630 4.805 3.335 1.00 95.94 100 PRO A C 1
ATOM 780 O O . PRO A 1 100 ? 16.486 4.822 2.116 1.00 95.94 100 PRO A O 1
ATOM 783 N N . ARG A 1 101 ? 17.381 3.874 3.944 1.00 95.56 101 ARG A N 1
ATOM 784 C CA . ARG A 1 101 ? 18.058 2.815 3.187 1.00 95.56 101 ARG A CA 1
ATOM 785 C C . ARG A 1 101 ? 17.067 1.882 2.490 1.00 95.56 101 ARG A C 1
ATOM 787 O O . ARG A 1 101 ? 17.280 1.548 1.334 1.00 95.56 101 ARG A O 1
ATOM 794 N N . SER A 1 102 ? 15.974 1.511 3.157 1.00 94.25 102 SER A N 1
ATOM 795 C CA . SER A 1 102 ? 14.901 0.724 2.536 1.00 94.25 102 SER A CA 1
ATOM 796 C C . SER A 1 102 ? 14.292 1.440 1.329 1.00 94.25 102 SER A C 1
ATOM 798 O O . SER A 1 102 ? 14.046 0.802 0.311 1.00 94.25 102 SER A O 1
ATOM 800 N N . ILE A 1 103 ? 14.044 2.750 1.426 1.00 96.44 103 ILE A N 1
ATOM 801 C CA . ILE A 1 103 ? 13.526 3.534 0.297 1.00 96.44 103 ILE A CA 1
ATOM 802 C C . ILE A 1 103 ? 14.550 3.589 -0.840 1.00 96.44 103 ILE A C 1
ATOM 804 O O . ILE A 1 103 ? 14.177 3.365 -1.988 1.00 96.44 103 ILE A O 1
ATOM 808 N N . GLN A 1 104 ? 15.838 3.784 -0.534 1.00 95.81 104 GLN A N 1
ATOM 809 C CA . GLN A 1 104 ? 16.904 3.706 -1.538 1.00 95.81 104 GLN A CA 1
ATOM 810 C C . GLN A 1 104 ? 16.912 2.357 -2.259 1.00 95.81 104 GLN A C 1
ATOM 812 O O . GLN A 1 104 ? 16.956 2.325 -3.484 1.00 95.81 104 GLN A O 1
ATOM 817 N N . ASP A 1 105 ? 16.819 1.251 -1.521 1.00 94.00 105 ASP A N 1
ATOM 818 C CA . ASP A 1 105 ? 16.799 -0.085 -2.116 1.00 94.00 105 ASP A CA 1
ATOM 819 C C . ASP A 1 105 ? 15.577 -0.263 -3.050 1.00 94.00 105 ASP A C 1
ATOM 821 O O . ASP A 1 105 ? 15.720 -0.824 -4.137 1.00 94.00 105 ASP A O 1
ATOM 825 N N . ILE A 1 106 ? 14.399 0.271 -2.685 1.00 93.94 106 ILE A N 1
ATOM 826 C CA . ILE A 1 106 ? 13.189 0.267 -3.533 1.00 93.94 106 ILE A CA 1
ATOM 827 C C . ILE A 1 106 ? 13.421 1.044 -4.834 1.00 93.94 106 ILE A C 1
ATOM 829 O O . ILE A 1 106 ? 13.193 0.503 -5.918 1.00 93.94 106 ILE A O 1
ATOM 833 N N . ILE A 1 107 ? 13.852 2.307 -4.747 1.00 94.44 107 ILE A N 1
ATOM 834 C CA . ILE A 1 107 ? 13.965 3.176 -5.930 1.00 94.44 107 ILE A CA 1
ATOM 835 C C . ILE A 1 107 ? 15.114 2.731 -6.841 1.00 94.44 107 ILE A C 1
ATOM 837 O O . ILE A 1 107 ? 14.970 2.735 -8.062 1.00 94.44 107 ILE A O 1
ATOM 841 N N . MET A 1 108 ? 16.216 2.236 -6.273 1.00 92.81 108 MET A N 1
ATOM 842 C CA . MET A 1 108 ? 17.322 1.680 -7.052 1.00 92.81 108 MET A CA 1
ATOM 843 C C . MET A 1 108 ? 16.913 0.393 -7.771 1.00 92.81 108 MET A C 1
ATOM 845 O O . MET A 1 108 ? 17.239 0.223 -8.945 1.00 92.81 108 MET A O 1
ATOM 849 N N . ALA A 1 109 ? 16.137 -0.484 -7.123 1.00 89.69 109 ALA A N 1
ATOM 850 C CA . ALA A 1 109 ? 15.574 -1.670 -7.776 1.00 89.69 109 ALA A CA 1
ATOM 851 C C . ALA A 1 109 ? 14.571 -1.320 -8.892 1.00 89.69 109 ALA A C 1
ATOM 853 O O . ALA A 1 109 ? 14.358 -2.117 -9.802 1.00 89.69 109 ALA A O 1
ATOM 854 N N . ALA A 1 110 ? 13.975 -0.129 -8.836 1.00 89.88 110 ALA A N 1
ATOM 855 C CA . ALA A 1 110 ? 13.089 0.421 -9.857 1.00 89.88 110 ALA A CA 1
ATOM 856 C C . ALA A 1 110 ? 13.826 1.163 -10.998 1.00 89.88 110 ALA A C 1
ATOM 858 O O . ALA A 1 110 ? 13.176 1.670 -11.916 1.00 89.88 110 ALA A O 1
ATOM 859 N N . GLY A 1 111 ? 15.164 1.229 -10.960 1.00 90.50 111 GLY A N 1
ATOM 860 C CA . GLY A 1 111 ? 15.990 1.883 -11.983 1.00 90.50 111 GLY A CA 1
ATOM 861 C C . GLY A 1 111 ? 16.208 3.390 -11.777 1.00 90.50 111 GLY A C 1
ATOM 862 O O . GLY A 1 111 ? 16.572 4.097 -12.720 1.00 90.50 111 GLY A O 1
ATOM 863 N N . PHE A 1 112 ? 15.973 3.906 -10.571 1.00 91.94 112 PHE A N 1
ATOM 864 C CA . PHE A 1 112 ? 16.273 5.291 -10.202 1.00 91.94 112 PHE A CA 1
ATOM 865 C C . PHE A 1 112 ? 17.631 5.407 -9.501 1.00 91.94 112 PHE A C 1
ATOM 867 O O . PHE A 1 112 ? 18.095 4.476 -8.841 1.00 91.94 112 PHE A O 1
ATOM 874 N N . ASP A 1 113 ? 18.266 6.569 -9.611 1.00 94.12 113 ASP A N 1
ATOM 875 C CA . ASP A 1 113 ? 19.355 6.958 -8.724 1.00 94.12 113 ASP A CA 1
ATOM 876 C C . ASP A 1 113 ? 18.818 7.277 -7.320 1.00 94.12 113 ASP A C 1
ATOM 878 O O . ASP A 1 113 ? 17.693 7.741 -7.150 1.00 94.12 113 ASP A O 1
ATOM 882 N N . LYS A 1 114 ? 19.646 7.074 -6.291 1.00 93.56 114 LYS A N 1
ATOM 883 C CA . LYS A 1 114 ? 19.284 7.337 -4.888 1.00 93.56 114 LYS A CA 1
ATOM 884 C C . LYS A 1 114 ? 18.907 8.796 -4.585 1.00 93.56 114 LYS A C 1
ATOM 886 O O . LYS A 1 114 ? 18.395 9.062 -3.500 1.00 93.56 114 LYS A O 1
ATOM 891 N N . SER A 1 115 ? 19.271 9.731 -5.463 1.00 94.19 115 SER A N 1
ATOM 892 C CA . SER A 1 115 ? 18.936 11.155 -5.368 1.00 94.19 115 SER A CA 1
ATOM 893 C C . SER A 1 115 ? 17.680 11.541 -6.152 1.00 94.19 115 SER A C 1
ATOM 895 O O . SER A 1 115 ? 17.191 12.658 -5.989 1.00 94.19 115 SER A O 1
ATOM 897 N N . GLU A 1 116 ? 17.157 10.641 -6.990 1.00 94.25 116 GLU A N 1
ATOM 898 C CA . GLU A 1 116 ? 15.886 10.841 -7.680 1.00 94.25 116 GLU A CA 1
ATOM 899 C C . GLU A 1 116 ? 14.707 10.568 -6.737 1.00 94.25 116 GLU A C 1
ATOM 901 O O . GLU A 1 116 ? 14.782 9.723 -5.845 1.00 94.25 116 GLU A O 1
ATOM 906 N N . ASP A 1 117 ? 13.595 11.258 -6.990 1.00 91.69 117 ASP A N 1
ATOM 907 C CA . ASP A 1 117 ? 12.338 11.071 -6.266 1.00 91.69 117 ASP A CA 1
ATOM 908 C C . ASP A 1 117 ? 11.222 10.678 -7.255 1.00 91.69 117 ASP A C 1
ATOM 910 O O . ASP A 1 117 ? 10.780 11.511 -8.062 1.00 91.69 117 ASP A O 1
ATOM 914 N N . PRO A 1 118 ? 10.810 9.395 -7.294 1.00 92.31 118 PRO A N 1
ATOM 915 C CA . PRO A 1 118 ? 9.773 8.932 -8.208 1.00 92.31 118 PRO A CA 1
ATOM 916 C C . PRO A 1 118 ? 8.423 9.597 -7.913 1.00 92.31 118 PRO A C 1
ATOM 918 O O . PRO A 1 118 ? 7.854 9.441 -6.840 1.00 92.31 118 PRO A O 1
ATOM 921 N N . LYS A 1 119 ? 7.841 10.276 -8.910 1.00 91.62 119 LYS A N 1
ATOM 922 C CA . LYS A 1 119 ? 6.581 11.038 -8.752 1.00 91.62 119 LYS A CA 1
ATOM 923 C C . LYS A 1 119 ? 5.371 10.206 -8.313 1.00 91.62 119 LYS A C 1
ATOM 925 O O . LYS A 1 119 ? 4.377 10.775 -7.878 1.00 91.62 119 LYS A O 1
ATOM 930 N N . ASN A 1 120 ? 5.413 8.893 -8.513 1.00 92.00 120 ASN A N 1
ATOM 931 C CA . ASN A 1 120 ? 4.353 7.956 -8.150 1.00 92.00 120 ASN A CA 1
ATOM 932 C C . ASN A 1 120 ? 4.721 7.089 -6.935 1.00 92.00 120 ASN A C 1
ATOM 934 O O . ASN A 1 120 ? 4.145 6.013 -6.761 1.00 92.00 120 ASN A O 1
ATOM 938 N N . LEU A 1 121 ? 5.663 7.549 -6.110 1.00 95.50 121 LEU A N 1
ATOM 939 C CA . LEU A 1 121 ? 6.008 6.949 -4.831 1.00 95.50 121 LEU A CA 1
ATOM 940 C C . LEU A 1 121 ? 5.796 7.966 -3.705 1.00 95.50 121 LEU A C 1
ATOM 942 O O . LEU A 1 121 ? 6.327 9.068 -3.731 1.00 95.50 121 LEU A O 1
ATOM 946 N N . GLU A 1 122 ? 5.059 7.557 -2.686 1.00 97.31 122 GLU A N 1
ATOM 947 C CA . GLU A 1 122 ? 4.953 8.239 -1.403 1.00 97.31 122 GLU A CA 1
ATOM 948 C C . GLU A 1 122 ? 5.508 7.318 -0.321 1.00 97.31 122 GLU A C 1
ATOM 950 O O . GLU A 1 122 ? 5.320 6.098 -0.359 1.00 97.31 122 GLU A O 1
ATOM 955 N N . TYR A 1 123 ? 6.185 7.885 0.670 1.00 96.38 123 TYR A N 1
ATOM 956 C CA . TYR A 1 123 ? 6.686 7.115 1.798 1.00 96.38 123 TYR A CA 1
ATOM 957 C C . TYR A 1 123 ? 6.679 7.937 3.080 1.00 96.38 123 TYR A C 1
ATOM 959 O O . TYR A 1 123 ? 6.980 9.129 3.090 1.00 96.38 123 TYR A O 1
ATOM 967 N N . THR A 1 124 ? 6.347 7.290 4.194 1.00 95.81 124 THR A N 1
ATOM 968 C CA . THR A 1 124 ? 6.354 7.935 5.508 1.00 95.81 124 THR A CA 1
ATOM 969 C C . THR A 1 124 ? 6.588 6.925 6.624 1.00 95.81 124 THR A C 1
ATOM 971 O O . THR A 1 124 ? 6.480 5.715 6.424 1.00 95.81 124 THR A O 1
ATOM 974 N N . SER A 1 125 ? 6.921 7.429 7.812 1.00 94.25 125 SER A N 1
ATOM 975 C CA . SER A 1 125 ? 7.106 6.611 9.005 1.00 94.25 125 SER A CA 1
ATOM 976 C C . SER A 1 125 ? 6.186 7.052 10.134 1.00 94.25 125 SER A C 1
ATOM 978 O O . SER A 1 125 ? 6.057 8.242 10.420 1.00 94.25 125 SER A O 1
ATOM 980 N N . LEU A 1 126 ? 5.609 6.075 10.830 1.00 92.06 126 LEU A N 1
ATOM 981 C CA . LEU A 1 126 ? 4.796 6.286 12.027 1.00 92.06 126 LEU A CA 1
ATOM 982 C C . LEU A 1 126 ? 5.590 6.113 13.325 1.00 92.06 126 LEU A C 1
ATOM 984 O O . LEU A 1 126 ? 5.007 6.134 14.408 1.00 92.06 126 LEU A O 1
ATOM 988 N N . ILE A 1 127 ? 6.920 5.971 13.258 1.00 90.62 127 ILE A N 1
ATOM 989 C CA . ILE A 1 127 ? 7.750 5.704 14.443 1.00 90.62 127 ILE A CA 1
ATOM 990 C C . ILE A 1 127 ? 7.657 6.811 15.508 1.00 90.62 127 ILE A C 1
ATOM 992 O O . ILE A 1 127 ? 7.823 6.546 16.694 1.00 90.62 127 ILE A O 1
ATOM 996 N N . LYS A 1 128 ? 7.367 8.054 15.096 1.00 90.94 128 LYS A N 1
ATOM 997 C CA . LYS A 1 128 ? 7.186 9.210 15.994 1.00 90.94 128 LYS A CA 1
ATOM 998 C C . LYS A 1 128 ? 5.743 9.408 16.465 1.00 90.94 128 LYS A C 1
ATOM 1000 O O . LYS A 1 128 ? 5.502 10.270 17.303 1.00 90.94 128 LYS A O 1
ATOM 1005 N N . ILE A 1 129 ? 4.796 8.654 15.912 1.00 91.19 129 ILE A N 1
ATOM 1006 C CA . ILE A 1 129 ? 3.378 8.750 16.253 1.00 91.19 129 ILE A CA 1
ATOM 1007 C C . ILE A 1 129 ? 3.086 7.754 17.373 1.00 91.19 129 ILE A C 1
ATOM 1009 O O . ILE A 1 129 ? 3.440 6.572 17.275 1.00 91.19 129 ILE A O 1
ATOM 1013 N N . SER A 1 130 ? 2.447 8.238 18.442 1.00 88.19 130 SER A N 1
ATOM 1014 C CA . SER A 1 130 ? 2.035 7.393 19.565 1.00 88.19 130 SER A CA 1
ATOM 1015 C C . SER A 1 130 ? 1.060 6.320 19.081 1.00 88.19 130 SER A C 1
ATOM 1017 O O . SER A 1 130 ? 0.282 6.562 18.156 1.00 88.19 130 SER A O 1
ATOM 1019 N N . ARG A 1 131 ? 1.094 5.129 19.686 1.00 82.00 131 ARG A N 1
ATOM 1020 C CA . ARG A 1 131 ? 0.284 3.986 19.229 1.00 82.00 131 ARG A CA 1
ATOM 1021 C C . ARG A 1 131 ? -1.209 4.308 19.186 1.00 82.00 131 ARG A C 1
ATOM 1023 O O . ARG A 1 131 ? -1.881 3.931 18.236 1.00 82.00 131 ARG A O 1
ATOM 1030 N N . GLU A 1 132 ? -1.681 5.085 20.152 1.00 82.94 132 GLU A N 1
ATOM 1031 C CA . GLU A 1 132 ? -3.071 5.527 20.291 1.00 82.94 132 GLU A CA 1
ATOM 1032 C C . GLU A 1 132 ? -3.508 6.453 19.147 1.00 82.94 132 GLU A C 1
ATOM 1034 O O . GLU A 1 132 ? -4.686 6.515 18.812 1.00 82.94 132 GLU A O 1
ATOM 1039 N N . SER A 1 133 ? -2.558 7.161 18.527 1.00 87.44 133 SER A N 1
ATOM 1040 C CA . SER A 1 133 ? -2.828 8.131 17.460 1.00 87.44 133 SER A CA 1
ATOM 1041 C C . SER A 1 133 ? -2.605 7.559 16.055 1.00 87.44 133 SER A C 1
ATOM 1043 O O . SER A 1 133 ? -3.047 8.159 15.077 1.00 87.44 133 SER A O 1
ATOM 1045 N N . ARG A 1 134 ? -1.932 6.403 15.924 1.00 86.81 134 ARG A N 1
ATOM 1046 C CA . ARG A 1 134 ? -1.505 5.845 14.625 1.00 86.81 134 ARG A CA 1
ATOM 1047 C C . ARG A 1 134 ? -2.664 5.592 13.668 1.00 86.81 134 ARG A C 1
ATOM 1049 O O . ARG A 1 134 ? -2.537 5.947 12.500 1.00 86.81 134 ARG A O 1
ATOM 1056 N N . GLN A 1 135 ? -3.774 5.021 14.142 1.00 84.88 135 GLN A N 1
ATOM 1057 C CA . GLN A 1 135 ? -4.936 4.757 13.288 1.00 84.88 135 GLN A CA 1
ATOM 1058 C C . GLN A 1 135 ? -5.473 6.056 12.675 1.00 84.88 135 GLN A C 1
ATOM 1060 O O . GLN A 1 135 ? -5.523 6.176 11.454 1.00 84.88 135 GLN A O 1
ATOM 1065 N N . ILE A 1 136 ? -5.801 7.046 13.510 1.00 87.31 136 ILE A N 1
ATOM 1066 C CA . ILE A 1 136 ? -6.343 8.336 13.058 1.00 87.31 136 ILE A CA 1
ATOM 1067 C C . ILE A 1 136 ? -5.354 9.026 12.110 1.00 87.31 136 ILE A C 1
ATOM 1069 O O . ILE A 1 136 ? -5.748 9.492 11.044 1.00 87.31 136 ILE A O 1
ATOM 1073 N N . SER A 1 137 ? -4.058 9.014 12.438 1.00 90.94 137 SER A N 1
ATOM 1074 C CA . SER A 1 137 ? -3.021 9.588 11.572 1.00 90.94 137 SER A CA 1
ATOM 1075 C C . SER A 1 137 ? -2.934 8.903 10.203 1.00 90.94 137 SER A C 1
ATOM 1077 O O . SER A 1 137 ? -2.728 9.583 9.201 1.00 90.94 137 SER A O 1
ATOM 1079 N N . ILE A 1 138 ? -3.102 7.576 10.127 1.00 90.25 138 ILE A N 1
ATOM 1080 C CA . ILE A 1 138 ? -3.148 6.853 8.846 1.00 90.25 138 ILE A CA 1
ATOM 1081 C C . ILE A 1 138 ? -4.393 7.241 8.052 1.00 90.25 138 ILE A C 1
ATOM 1083 O O . ILE A 1 138 ? -4.286 7.500 6.855 1.00 90.25 138 ILE A O 1
ATOM 1087 N N . GLU A 1 139 ? -5.562 7.300 8.692 1.00 90.19 139 GLU A N 1
ATOM 1088 C CA . GLU A 1 139 ? -6.808 7.687 8.026 1.00 90.19 139 GLU A CA 1
ATOM 1089 C C . GLU A 1 139 ? -6.705 9.098 7.427 1.00 90.19 139 GLU A C 1
ATOM 1091 O O . GLU A 1 139 ? -7.044 9.311 6.260 1.00 90.19 139 GLU A O 1
ATOM 1096 N N . GLU A 1 140 ? -6.188 10.055 8.198 1.00 93.69 140 GLU A N 1
ATOM 1097 C CA . GLU A 1 140 ? -5.952 11.431 7.751 1.00 93.69 140 GLU A CA 1
ATOM 1098 C C . GLU A 1 140 ? -4.919 11.502 6.625 1.00 93.69 140 GLU A C 1
ATOM 1100 O O . GLU A 1 140 ? -5.137 12.197 5.629 1.00 93.69 140 GLU A O 1
ATOM 1105 N N . TYR A 1 141 ? -3.821 10.751 6.735 1.00 95.19 141 TYR A N 1
ATOM 1106 C CA . TYR A 1 141 ? -2.787 10.716 5.705 1.00 95.19 141 TYR A CA 1
ATOM 1107 C C . TYR A 1 141 ? -3.301 10.110 4.393 1.00 95.19 141 TYR A C 1
ATOM 1109 O O . TYR A 1 141 ? -3.067 10.672 3.325 1.00 95.19 141 TYR A O 1
ATOM 1117 N N . ILE A 1 142 ? -4.069 9.018 4.453 1.00 93.44 142 ILE A N 1
ATOM 1118 C CA . ILE A 1 142 ? -4.694 8.416 3.267 1.00 93.44 142 ILE A CA 1
ATOM 1119 C C . ILE A 1 142 ? -5.660 9.408 2.612 1.00 93.44 142 ILE A C 1
ATOM 1121 O O . ILE A 1 142 ? -5.586 9.602 1.400 1.00 93.44 142 ILE A O 1
ATOM 1125 N N . LYS A 1 143 ? -6.512 10.094 3.387 1.00 94.44 143 LYS A N 1
ATOM 1126 C CA . LYS A 1 143 ? -7.419 11.131 2.854 1.00 94.44 143 LYS A CA 1
ATOM 1127 C C . LYS A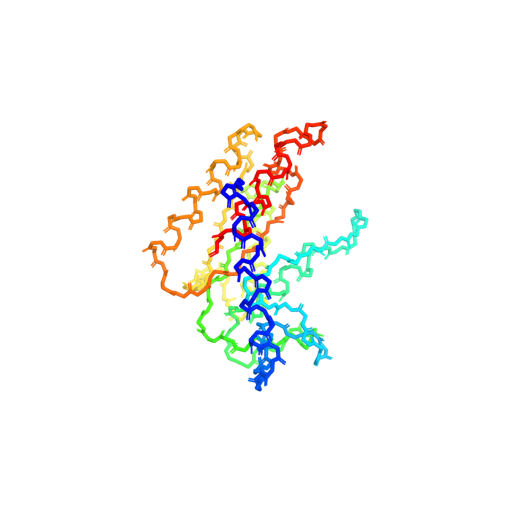 1 143 ? -6.655 12.275 2.193 1.00 94.44 143 LYS A C 1
ATOM 1129 O O . LYS A 1 143 ? -7.046 12.742 1.124 1.00 94.44 143 LYS A O 1
ATOM 1134 N N . HIS A 1 144 ? -5.552 12.708 2.801 1.00 96.69 144 HIS A N 1
ATOM 1135 C CA . HIS A 1 144 ? -4.671 13.703 2.201 1.00 96.69 144 HIS A CA 1
ATOM 1136 C C . HIS A 1 144 ? -4.157 13.228 0.833 1.00 96.69 144 HIS A C 1
ATOM 1138 O O . HIS A 1 144 ? -4.315 13.942 -0.159 1.00 96.69 144 HIS A O 1
ATOM 1144 N N . LEU A 1 145 ? -3.629 12.005 0.741 1.00 95.75 145 LEU A N 1
ATOM 1145 C CA . LEU A 1 145 ? -3.151 11.444 -0.526 1.00 95.75 145 LEU A CA 1
ATOM 1146 C C . LEU A 1 145 ? -4.265 11.289 -1.571 1.00 95.75 145 LEU A C 1
ATOM 1148 O O . LEU A 1 145 ? -4.037 11.600 -2.736 1.00 95.75 145 LEU A O 1
ATOM 1152 N N . GLN A 1 146 ? -5.476 10.896 -1.168 1.00 93.38 146 GLN A N 1
ATOM 1153 C CA . GLN A 1 146 ? -6.642 10.811 -2.058 1.00 93.38 146 GLN A CA 1
ATOM 1154 C C . GLN A 1 146 ? -7.082 12.176 -2.612 1.00 93.38 146 GLN A C 1
ATOM 1156 O O . GLN A 1 146 ? -7.645 12.245 -3.699 1.00 93.38 146 GLN A O 1
ATOM 1161 N N . SER A 1 147 ? -6.832 13.271 -1.885 1.00 95.44 147 SER A N 1
ATOM 1162 C CA . SER A 1 147 ? -7.060 14.632 -2.400 1.00 95.44 147 SER A CA 1
ATOM 1163 C C . SER A 1 147 ? -5.926 15.142 -3.294 1.00 95.44 147 SER A C 1
ATOM 1165 O O . SER A 1 147 ? -6.146 16.018 -4.129 1.00 95.44 147 SER A O 1
ATOM 1167 N N . LYS A 1 148 ? -4.715 14.598 -3.124 1.00 95.75 148 LYS A N 1
ATOM 1168 C CA . LYS A 1 148 ? -3.523 14.940 -3.910 1.00 95.75 148 LYS A CA 1
ATOM 1169 C C . LYS A 1 148 ? -3.476 14.200 -5.250 1.00 95.75 148 LYS A C 1
ATOM 1171 O O . LYS A 1 148 ? -3.024 14.775 -6.238 1.00 95.75 148 LYS A O 1
ATOM 1176 N N . TYR A 1 149 ? -3.929 12.949 -5.284 1.00 93.62 149 TYR A N 1
ATOM 1177 C CA . TYR A 1 149 ? -3.828 12.065 -6.443 1.00 93.62 149 TYR A CA 1
ATOM 1178 C C . TYR A 1 149 ? -5.200 11.594 -6.915 1.00 93.62 149 TYR A C 1
ATOM 1180 O O . TYR A 1 149 ? -6.028 11.167 -6.118 1.00 93.62 149 TYR A O 1
ATOM 1188 N N . SER A 1 150 ? -5.422 11.620 -8.231 1.00 90.88 150 SER A N 1
ATOM 1189 C CA . SER A 1 150 ? -6.602 11.008 -8.857 1.00 90.88 150 SER A CA 1
ATOM 1190 C C . SER A 1 150 ? -6.396 9.524 -9.177 1.00 90.88 150 SER A C 1
ATOM 1192 O O . SER A 1 150 ? -7.358 8.802 -9.433 1.00 90.88 150 SER A O 1
ATOM 1194 N N . GLN A 1 151 ? -5.139 9.074 -9.184 1.00 90.31 151 GLN A N 1
ATOM 1195 C CA . GLN A 1 151 ? -4.739 7.688 -9.392 1.00 90.31 151 GLN A CA 1
ATOM 1196 C C . GLN A 1 151 ? -5.113 6.805 -8.197 1.00 90.31 151 GLN A C 1
ATOM 1198 O O . GLN A 1 151 ? -5.255 7.271 -7.067 1.00 90.31 151 GLN A O 1
ATOM 1203 N N . HIS A 1 152 ? -5.209 5.496 -8.433 1.00 89.38 152 HIS A N 1
ATOM 1204 C CA . HIS A 1 152 ? -5.463 4.544 -7.356 1.00 89.38 152 HIS A CA 1
ATOM 1205 C C . HIS A 1 152 ? -4.228 4.409 -6.448 1.00 89.38 152 HIS A C 1
ATOM 1207 O O . HIS A 1 152 ? -3.095 4.320 -6.925 1.00 89.38 152 HIS A O 1
ATOM 1213 N N . LEU A 1 153 ? -4.442 4.394 -5.132 1.00 93.25 153 LEU A N 1
ATOM 1214 C CA . LEU A 1 153 ? -3.365 4.251 -4.153 1.00 93.25 153 LEU A CA 1
ATOM 1215 C C . LEU A 1 153 ? -3.095 2.767 -3.888 1.00 93.25 15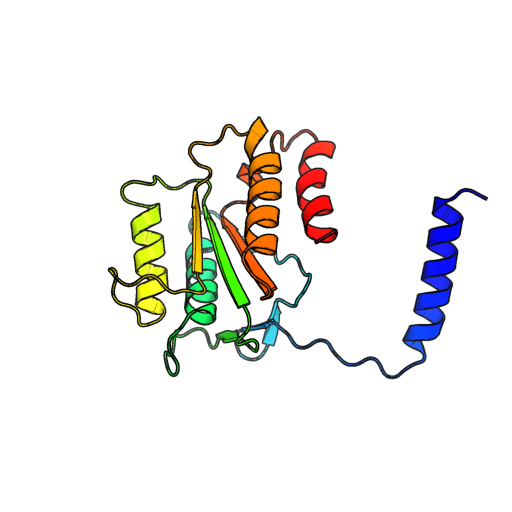3 LEU A C 1
ATOM 1217 O O . LEU A 1 153 ? -4.002 2.030 -3.510 1.00 93.25 153 LEU A O 1
ATOM 1221 N N . PHE A 1 154 ? -1.844 2.335 -4.035 1.00 93.19 154 PHE A N 1
ATOM 1222 C CA . PHE A 1 154 ? -1.386 1.023 -3.583 1.00 93.19 154 PHE A CA 1
ATOM 1223 C C . PHE A 1 154 ? -0.629 1.192 -2.268 1.00 93.19 154 PHE A C 1
ATOM 1225 O O . PHE A 1 154 ? 0.505 1.670 -2.263 1.00 93.19 154 PHE A O 1
ATOM 1232 N N . ILE A 1 155 ? -1.253 0.824 -1.150 1.00 93.94 155 ILE A N 1
ATOM 1233 C CA . ILE A 1 155 ? -0.726 1.115 0.187 1.00 93.94 155 ILE A CA 1
ATOM 1234 C C . ILE A 1 155 ? -0.090 -0.138 0.795 1.00 93.94 155 ILE A C 1
ATOM 1236 O O . ILE A 1 155 ? -0.729 -1.182 0.915 1.00 93.94 155 ILE A O 1
ATOM 1240 N N . VAL A 1 156 ? 1.163 -0.012 1.230 1.00 94.12 156 VAL A N 1
ATOM 1241 C CA . VAL A 1 156 ? 1.889 -1.003 2.029 1.00 94.12 156 VAL A CA 1
ATOM 1242 C C . VAL A 1 156 ? 2.001 -0.495 3.464 1.00 94.12 156 VAL A C 1
ATOM 1244 O O . VAL A 1 156 ? 2.564 0.573 3.699 1.00 94.12 156 VAL A O 1
ATOM 1247 N N . LEU A 1 157 ? 1.495 -1.280 4.419 1.00 91.88 157 LEU A N 1
ATOM 1248 C CA . LEU A 1 157 ? 1.634 -1.047 5.861 1.00 91.88 157 LEU A CA 1
ATOM 1249 C C . LEU A 1 157 ? 2.594 -2.087 6.466 1.00 91.88 157 LEU A C 1
ATOM 1251 O O . LEU A 1 157 ? 2.233 -3.260 6.591 1.00 91.88 157 LEU A O 1
ATOM 1255 N N . ASP A 1 158 ? 3.801 -1.670 6.849 1.00 87.31 158 ASP A N 1
ATOM 1256 C CA . ASP A 1 158 ? 4.854 -2.532 7.412 1.00 87.31 158 ASP A CA 1
ATOM 1257 C C . ASP A 1 158 ? 5.196 -2.066 8.844 1.00 87.31 158 ASP A C 1
ATOM 1259 O O . ASP A 1 158 ? 6.000 -1.150 9.009 1.00 87.31 158 ASP A O 1
ATOM 1263 N N . VAL A 1 159 ? 4.567 -2.577 9.914 1.00 78.38 159 VAL A N 1
ATOM 1264 C CA . VAL A 1 159 ? 3.591 -3.688 10.032 1.00 78.38 159 VAL A CA 1
ATOM 1265 C C . VAL A 1 159 ? 2.247 -3.226 10.601 1.00 78.38 159 VAL A C 1
ATOM 1267 O O . VAL A 1 159 ? 2.177 -2.461 11.556 1.00 78.38 159 VAL A O 1
ATOM 1270 N N . ILE A 1 160 ? 1.153 -3.780 10.071 1.00 76.19 160 ILE A N 1
ATOM 1271 C CA . ILE A 1 160 ? -0.222 -3.395 10.439 1.00 76.19 160 ILE A CA 1
ATOM 1272 C C . ILE A 1 160 ? -0.552 -3.538 11.933 1.00 76.19 160 ILE A C 1
ATOM 1274 O O . ILE A 1 160 ? -1.317 -2.740 12.463 1.00 76.19 160 ILE A O 1
ATOM 1278 N N . THR A 1 161 ? 0.026 -4.521 12.630 1.00 73.19 161 THR A N 1
ATOM 1279 C CA . THR A 1 161 ? -0.230 -4.751 14.065 1.00 73.19 161 THR A CA 1
ATOM 1280 C C . THR A 1 161 ? 0.196 -3.574 14.924 1.00 73.19 161 THR A C 1
ATOM 1282 O O . THR A 1 161 ? -0.385 -3.329 15.972 1.00 73.19 161 THR A O 1
ATOM 1285 N N . ASP A 1 162 ? 1.189 -2.829 14.459 1.00 70.56 162 ASP A N 1
ATOM 1286 C CA . ASP A 1 162 ? 1.719 -1.660 15.135 1.00 70.56 162 ASP A CA 1
ATOM 1287 C C . ASP A 1 162 ? 0.805 -0.434 14.988 1.00 70.56 162 ASP A C 1
ATOM 1289 O O . ASP A 1 162 ? 0.976 0.551 15.706 1.00 70.56 162 ASP A O 1
ATOM 1293 N N . CYS A 1 163 ? -0.157 -0.486 14.066 1.00 63.50 163 CYS A N 1
ATOM 1294 C CA . CYS A 1 163 ? -1.172 0.542 13.853 1.00 63.50 163 CYS A CA 1
ATOM 1295 C C . CYS A 1 163 ? -2.426 0.322 14.709 1.00 63.50 163 CYS A C 1
ATOM 1297 O O . CYS A 1 163 ? -3.283 1.202 14.754 1.00 63.50 163 CYS A O 1
ATOM 1299 N N . LEU A 1 164 ? -2.545 -0.841 15.354 1.00 68.44 164 LEU A N 1
ATOM 1300 C CA . LEU A 1 164 ? -3.670 -1.188 16.212 1.00 68.44 164 LEU A CA 1
ATOM 1301 C C . LEU A 1 164 ? -3.314 -0.806 17.653 1.00 68.44 164 LEU A C 1
ATOM 1303 O O . LEU A 1 164 ? -2.280 -1.231 18.166 1.00 68.44 164 LEU A O 1
ATOM 1307 N N . GLY A 1 165 ? -4.147 0.027 18.285 1.00 58.09 165 GLY A N 1
ATOM 1308 C CA . GLY A 1 1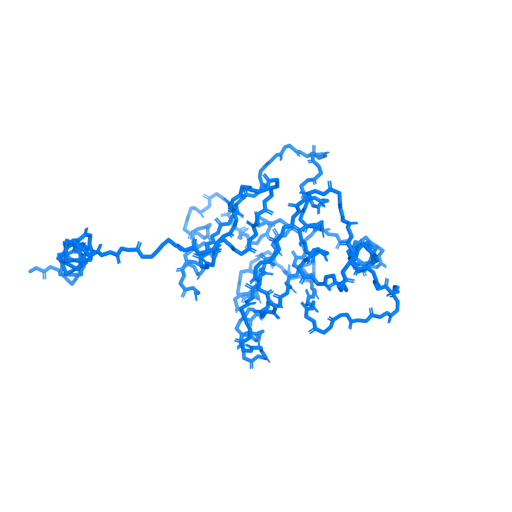65 ? -3.888 0.552 19.630 1.00 58.09 165 GLY A CA 1
ATOM 1309 C C . GLY A 1 165 ? -3.763 -0.558 20.675 1.00 58.09 165 GLY A C 1
ATOM 1310 O O . GLY A 1 165 ? -2.734 -0.663 21.343 1.00 58.09 165 GLY A O 1
ATOM 1311 N N . ASP A 1 166 ? -4.779 -1.422 20.764 1.00 56.94 166 ASP A N 1
ATOM 1312 C CA . ASP A 1 166 ? -4.782 -2.581 21.654 1.00 56.94 166 ASP A CA 1
ATOM 1313 C C . ASP A 1 166 ? -5.212 -3.848 20.899 1.00 56.94 166 ASP A C 1
ATOM 1315 O O . ASP A 1 166 ? -6.371 -4.018 20.517 1.00 56.94 166 ASP A O 1
ATOM 1319 N N . PHE A 1 167 ? -4.266 -4.764 20.682 1.00 48.31 167 PHE A N 1
ATOM 1320 C CA . PHE A 1 167 ? -4.536 -6.061 20.049 1.00 48.31 167 PHE A CA 1
ATOM 1321 C C . PHE A 1 167 ? -5.487 -6.925 20.897 1.00 48.31 167 PHE A C 1
ATOM 1323 O O . PHE A 1 167 ? -6.170 -7.802 20.368 1.00 48.31 167 PHE A O 1
ATOM 1330 N N . ASN A 1 168 ? -5.554 -6.674 22.211 1.00 46.97 168 ASN A N 1
ATOM 1331 C CA . ASN A 1 168 ? -6.438 -7.401 23.119 1.00 46.97 168 ASN A CA 1
ATOM 1332 C C . ASN A 1 168 ? -7.861 -6.827 23.149 1.00 46.97 168 ASN A C 1
ATOM 1334 O O . ASN A 1 168 ? -8.771 -7.504 23.634 1.00 46.97 168 ASN A O 1
ATOM 1338 N N . ASN A 1 169 ? -8.081 -5.627 22.600 1.00 54.41 169 ASN A N 1
ATOM 1339 C CA . ASN A 1 169 ? -9.411 -5.064 22.427 1.00 54.41 169 ASN A CA 1
ATOM 1340 C C . ASN A 1 169 ? -9.889 -5.268 20.983 1.00 54.41 169 ASN A C 1
ATOM 1342 O O . ASN A 1 169 ? -9.560 -4.519 20.061 1.00 54.41 169 ASN A O 1
ATOM 1346 N N . SER A 1 170 ? -10.687 -6.318 20.782 1.00 53.06 170 SER A N 1
ATOM 1347 C CA . SER A 1 170 ? -11.208 -6.706 19.463 1.00 53.06 170 SER A CA 1
ATOM 1348 C C . SER A 1 170 ? -11.953 -5.587 18.713 1.00 53.06 170 SER A C 1
ATOM 1350 O O . SER A 1 170 ? -12.009 -5.639 17.488 1.00 53.06 170 SER A O 1
ATOM 1352 N N . SER A 1 171 ? -12.478 -4.562 19.403 1.00 56.94 171 SER A N 1
ATOM 1353 C CA . SER A 1 171 ? -13.156 -3.421 18.768 1.00 56.94 171 SER A CA 1
ATOM 1354 C C . SER A 1 171 ? -12.212 -2.519 17.974 1.00 56.94 171 SER A C 1
ATOM 1356 O O . SER A 1 171 ? -12.569 -2.066 16.889 1.00 56.94 171 SER A O 1
ATOM 1358 N N . ASP A 1 172 ? -11.000 -2.288 18.481 1.00 54.06 172 ASP A N 1
ATOM 1359 C CA . ASP A 1 172 ? -10.063 -1.312 17.907 1.00 54.06 172 ASP A CA 1
ATOM 1360 C C . ASP A 1 172 ? -9.286 -1.934 16.742 1.00 54.06 172 ASP A C 1
ATOM 1362 O O . ASP A 1 172 ? -9.015 -1.291 15.730 1.00 54.06 172 ASP A O 1
ATOM 1366 N N . SER A 1 173 ? -9.030 -3.243 16.832 1.00 55.03 173 SER A N 1
ATOM 1367 C CA . SER A 1 173 ? -8.437 -4.041 15.752 1.00 55.03 173 SER A CA 1
ATOM 1368 C C . SER A 1 173 ? -9.323 -4.108 14.498 1.00 55.03 173 SER A C 1
ATOM 1370 O O . SER A 1 173 ? -8.812 -4.221 13.382 1.00 55.03 173 SER A O 1
ATOM 1372 N N . LEU A 1 174 ? -10.647 -4.012 14.668 1.00 62.78 174 LEU A N 1
ATOM 1373 C CA . LEU A 1 174 ? -11.608 -3.965 13.564 1.00 62.78 174 LEU A CA 1
ATOM 1374 C C . LEU A 1 174 ? -11.694 -2.575 12.924 1.00 62.78 174 LEU A C 1
ATOM 1376 O O . LEU A 1 174 ? -11.943 -2.491 11.729 1.00 62.78 174 LEU A O 1
ATOM 1380 N N . GLY A 1 175 ? -11.420 -1.497 13.667 1.00 69.62 175 GLY A N 1
ATOM 1381 C CA . GLY A 1 175 ? -11.591 -0.120 13.191 1.00 69.62 175 GLY A CA 1
ATOM 1382 C C . GLY A 1 175 ? -10.788 0.208 11.930 1.00 69.62 175 GLY A C 1
ATOM 1383 O O . GLY A 1 175 ? -11.352 0.695 10.949 1.00 69.62 175 GLY A O 1
ATOM 1384 N N . LEU A 1 176 ? -9.490 -0.118 11.915 1.00 70.69 176 LEU A N 1
ATOM 1385 C CA . LEU A 1 176 ? -8.633 0.123 10.749 1.00 70.69 176 LEU A CA 1
ATOM 1386 C C . LEU A 1 176 ? -9.033 -0.756 9.556 1.00 70.69 176 LEU A C 1
ATOM 1388 O O . LEU A 1 176 ? -9.072 -0.279 8.427 1.00 70.69 176 LEU A O 1
ATOM 1392 N N . VAL A 1 177 ? -9.354 -2.030 9.786 1.00 73.19 177 VAL A N 1
ATOM 1393 C CA . VAL A 1 177 ? -9.772 -2.946 8.711 1.00 73.19 177 VAL A CA 1
ATOM 1394 C C . VAL A 1 177 ? -11.120 -2.516 8.125 1.00 73.19 177 VAL A C 1
ATOM 1396 O O . VAL A 1 177 ? -11.280 -2.487 6.907 1.00 73.19 177 VAL A O 1
ATOM 1399 N N . ASP A 1 178 ? -12.068 -2.118 8.970 1.00 74.94 178 ASP A N 1
ATOM 1400 C CA . ASP A 1 178 ? -13.369 -1.590 8.563 1.00 74.94 178 ASP A CA 1
ATOM 1401 C C . ASP A 1 178 ? -13.235 -0.273 7.803 1.00 74.94 178 ASP A C 1
ATOM 1403 O O . ASP A 1 178 ? -13.998 -0.030 6.870 1.00 74.94 178 ASP A O 1
ATOM 1407 N N . TYR A 1 179 ? -12.281 0.582 8.182 1.00 79.00 179 TYR A N 1
ATOM 1408 C CA . TYR A 1 179 ? -11.943 1.776 7.415 1.00 79.00 179 TYR A CA 1
ATOM 1409 C C . TYR A 1 179 ? -11.392 1.407 6.036 1.00 79.00 179 TYR A C 1
ATOM 1411 O O . TYR A 1 179 ? -11.910 1.885 5.031 1.00 79.00 179 TYR A O 1
ATOM 1419 N N . LEU A 1 180 ? -10.400 0.513 5.972 1.00 79.50 180 LEU A N 1
ATOM 1420 C CA . LEU A 1 180 ? -9.782 0.080 4.716 1.00 79.50 180 LEU A CA 1
ATOM 1421 C C . LEU A 1 180 ? -10.784 -0.602 3.768 1.00 79.50 180 LEU A C 1
ATOM 1423 O O . LEU A 1 180 ? -10.667 -0.443 2.561 1.00 79.50 180 LEU A O 1
ATOM 1427 N N . ASN A 1 181 ? -11.790 -1.306 4.297 1.00 76.31 181 ASN A N 1
ATOM 1428 C CA . ASN A 1 181 ? -12.877 -1.897 3.504 1.00 76.31 181 ASN A CA 1
ATOM 1429 C C . ASN A 1 181 ? -13.909 -0.874 2.991 1.00 76.31 181 ASN A C 1
ATOM 1431 O O . ASN A 1 181 ? -14.741 -1.224 2.155 1.00 76.31 181 ASN A O 1
ATOM 1435 N N . LYS A 1 182 ? -13.913 0.358 3.519 1.00 77.94 182 LYS A N 1
ATOM 1436 C CA . LYS A 1 182 ? -14.805 1.452 3.088 1.00 77.94 182 LYS A CA 1
ATOM 1437 C C . LYS A 1 182 ? -14.148 2.406 2.084 1.00 77.94 182 LYS A C 1
ATOM 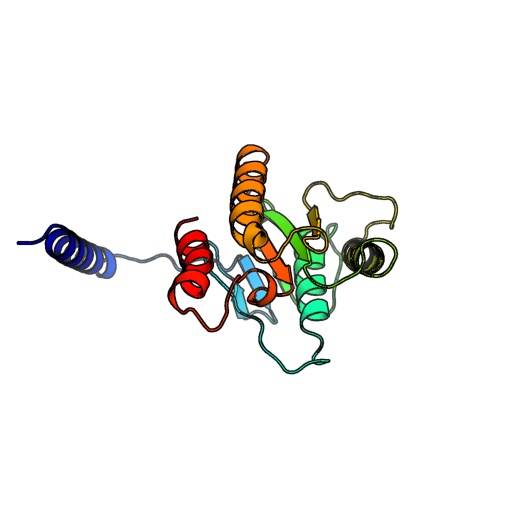1439 O O . LYS A 1 182 ? -14.855 3.281 1.581 1.00 77.94 182 LYS A O 1
ATOM 1444 N N . LEU A 1 183 ? -12.836 2.284 1.861 1.00 69.19 183 LEU A N 1
ATOM 1445 C CA . LEU A 1 183 ? -12.089 3.034 0.844 1.00 69.19 183 LEU A CA 1
ATOM 1446 C C . LEU A 1 183 ? -12.455 2.563 -0.567 1.00 69.19 183 LEU A C 1
ATOM 1448 O O . LEU A 1 183 ? -12.526 3.448 -1.448 1.00 69.19 183 LEU A O 1
#

pLDDT: mean 85.23, std 11.75, range [46.97, 97.31]

Radius of gyration: 18.74 Å; chains: 1; bounding box: 58×31×42 Å

Secondary structure (DSSP, 8-state):
--HHHHHHHHHHHHHHHHTTS-PPPPPPSEEETTEEEE-TT--------TTS-HHHHHHHHHHHHH--TT---SS-EEE--SSEEEEEEESSS-TTTHHHHHHHHHHHHTT--TT---TTEEEEE-TTS-HHHHHHHHHHHHHHHHHH-SSEEEEEEETGGGG-S-TT-HHHHHHHHHHHTT-

Foldseek 3Di:
DDPVVVVVVVVVVVCVVPVVDDDDDFQAQKDWPNHRDHGPLDDDDDDDDPPPCSLVVVLLQLLQLQADPPQDQPGPIDGPDPQEAEEEEAEDDDPPPGVLVSVQVSPVSRVDHSPDDRPRYHYDYCPVPDLVCLLVVVLVVVVVVVVVGPGHYHYDYHPPVSNQSDPVPPVSSVVSVVSSSVD